Protein AF-A0A699XA05-F1 (afdb_monomer_lite)

Structure (mmCIF, N/CA/C/O backbone):
data_AF-A0A699XA05-F1
#
_entry.id   AF-A0A699XA05-F1
#
loop_
_atom_site.group_PDB
_atom_site.id
_atom_site.type_symbol
_atom_site.label_atom_id
_atom_site.label_alt_id
_atom_site.label_comp_id
_atom_site.label_asym_id
_atom_site.label_entity_id
_atom_site.label_seq_id
_atom_site.pdbx_PDB_ins_code
_atom_site.Cartn_x
_atom_site.Cartn_y
_atom_site.Cartn_z
_atom_site.occupancy
_atom_site.B_iso_or_equiv
_atom_site.auth_seq_id
_atom_site.auth_comp_id
_atom_site.auth_asym_id
_atom_site.auth_atom_id
_atom_site.pdbx_PDB_model_num
ATOM 1 N N . MET A 1 1 ? -7.803 -15.050 -16.511 1.00 47.84 1 MET A N 1
ATOM 2 C CA . MET A 1 1 ? -7.130 -13.784 -16.139 1.00 47.84 1 MET A CA 1
ATOM 3 C C . MET A 1 1 ? -7.032 -13.729 -14.626 1.00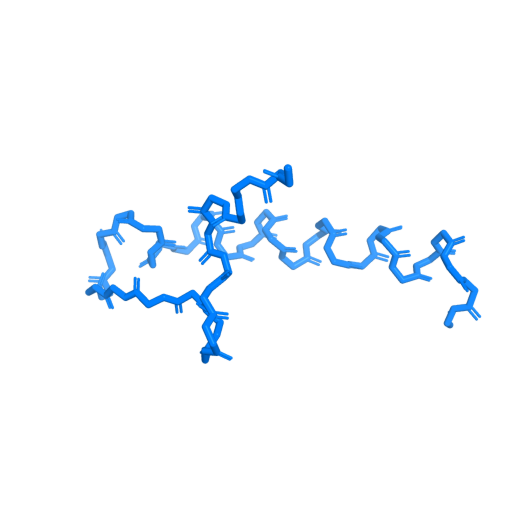 47.84 1 MET A C 1
ATOM 5 O O . MET A 1 1 ? -8.046 -13.928 -13.975 1.00 47.84 1 MET A O 1
ATOM 9 N N . SER A 1 2 ? -5.834 -13.530 -14.071 1.00 52.97 2 SER A N 1
ATOM 10 C CA . SER A 1 2 ? -5.659 -13.378 -12.621 1.00 52.97 2 SER A CA 1
ATOM 11 C C . SER A 1 2 ? -6.440 -12.149 -12.153 1.00 52.97 2 SER A C 1
ATOM 13 O O . SER A 1 2 ? -6.169 -11.033 -12.598 1.00 52.97 2 SER A O 1
ATOM 15 N N . THR A 1 3 ? -7.454 -12.349 -11.315 1.00 61.88 3 THR A N 1
ATOM 16 C CA . THR A 1 3 ? -8.199 -11.257 -10.686 1.00 61.88 3 THR A CA 1
ATOM 17 C C . THR A 1 3 ? -7.226 -10.442 -9.839 1.00 61.88 3 THR A C 1
ATOM 19 O O . THR A 1 3 ? -6.700 -10.946 -8.844 1.00 61.88 3 THR A O 1
ATOM 22 N N . LYS A 1 4 ? -6.955 -9.191 -10.232 1.00 67.31 4 LYS A N 1
ATOM 23 C CA . LYS A 1 4 ? -6.133 -8.270 -9.437 1.00 67.31 4 LYS A CA 1
ATOM 24 C C . LYS A 1 4 ? -6.833 -8.048 -8.092 1.00 67.31 4 LYS A C 1
ATOM 26 O O . LYS A 1 4 ? -7.834 -7.350 -8.018 1.00 67.31 4 LYS A O 1
ATOM 31 N N . LYS A 1 5 ? -6.317 -8.684 -7.036 1.00 76.81 5 LYS A N 1
ATOM 32 C CA . LYS A 1 5 ? -6.964 -8.743 -5.712 1.00 76.81 5 LYS A CA 1
ATOM 33 C C . LYS A 1 5 ? -7.015 -7.391 -4.987 1.00 76.81 5 LYS A C 1
ATOM 35 O O . LYS A 1 5 ? -7.906 -7.181 -4.175 1.00 76.81 5 LYS A O 1
ATOM 40 N N . TYR A 1 6 ? -6.066 -6.493 -5.273 1.00 86.69 6 TYR A N 1
ATOM 41 C CA . TYR A 1 6 ? -5.928 -5.210 -4.565 1.00 86.69 6 TYR A CA 1
ATOM 42 C C . TYR A 1 6 ? -5.875 -3.985 -5.487 1.00 86.69 6 TYR A C 1
ATOM 44 O O . TYR A 1 6 ? -6.329 -2.916 -5.097 1.00 86.69 6 TYR A O 1
ATOM 52 N N . PHE A 1 7 ? -5.336 -4.130 -6.701 1.00 90.62 7 PHE A N 1
ATOM 53 C CA . PHE A 1 7 ? -5.145 -3.022 -7.637 1.00 90.62 7 PHE A CA 1
ATOM 54 C C . PHE A 1 7 ? -6.284 -2.957 -8.659 1.00 90.62 7 PHE A C 1
ATOM 56 O O . PHE A 1 7 ? -6.329 -3.773 -9.584 1.00 90.62 7 PHE A O 1
ATOM 63 N N . GLY A 1 8 ? -7.182 -1.983 -8.487 1.00 87.19 8 GLY A N 1
ATOM 64 C CA . GLY A 1 8 ? -8.200 -1.613 -9.475 1.00 87.19 8 GLY A CA 1
ATOM 65 C C . GLY A 1 8 ? -7.657 -0.645 -10.533 1.00 87.19 8 GLY A C 1
ATOM 66 O O . GLY A 1 8 ? -6.448 -0.565 -10.743 1.00 87.19 8 GLY A O 1
ATOM 67 N N . THR A 1 9 ? -8.546 0.113 -11.183 1.00 88.75 9 THR A N 1
ATOM 68 C CA . THR A 1 9 ? -8.175 1.143 -12.176 1.00 88.75 9 THR A CA 1
ATOM 69 C C . THR A 1 9 ? -7.260 2.209 -11.576 1.00 88.75 9 THR A C 1
ATOM 71 O O . THR A 1 9 ? -6.230 2.540 -12.148 1.00 88.75 9 THR A O 1
ATOM 74 N N . ASP A 1 10 ? -7.608 2.672 -10.377 1.00 87.31 10 ASP A N 1
ATOM 75 C CA . ASP A 1 10 ? -6.961 3.801 -9.706 1.00 87.31 10 ASP A CA 1
ATOM 76 C C . ASP A 1 10 ? -6.127 3.351 -8.494 1.00 87.31 10 ASP A C 1
ATOM 78 O O . ASP A 1 10 ? -6.005 4.057 -7.493 1.00 87.31 10 ASP A O 1
ATOM 82 N N . GLY A 1 11 ? -5.605 2.125 -8.547 1.00 90.94 11 GLY A N 1
ATOM 83 C CA . GLY A 1 11 ? -4.822 1.532 -7.467 1.00 90.94 11 GLY A CA 1
ATOM 84 C C . GLY A 1 11 ? -5.665 0.908 -6.352 1.00 90.94 11 GLY A C 1
ATOM 85 O O . GLY A 1 11 ? -6.694 0.279 -6.611 1.00 90.94 11 GLY A O 1
ATOM 86 N N . ILE A 1 12 ? -5.176 1.020 -5.113 1.00 93.56 12 ILE A N 1
ATOM 87 C CA . ILE A 1 12 ? -5.784 0.434 -3.910 1.00 93.56 12 ILE A CA 1
ATOM 88 C C . ILE A 1 12 ? -6.621 1.508 -3.206 1.00 93.56 12 ILE A C 1
ATOM 90 O O . ILE A 1 12 ? -6.121 2.595 -2.926 1.00 93.56 12 ILE A O 1
ATOM 94 N N . ARG A 1 13 ? -7.888 1.209 -2.896 1.00 92.31 13 ARG A N 1
ATOM 95 C CA . ARG A 1 13 ? -8.832 2.145 -2.260 1.00 92.31 13 ARG A CA 1
ATOM 96 C C . ARG A 1 13 ? -9.493 1.543 -1.024 1.00 92.31 13 ARG A C 1
ATOM 98 O O . ARG A 1 13 ? -9.648 0.330 -0.922 1.00 92.31 13 ARG A O 1
ATOM 105 N N . GLY A 1 14 ? -9.911 2.409 -0.108 1.00 92.25 14 GLY A N 1
ATOM 106 C CA . GLY A 1 14 ? -10.609 2.045 1.122 1.00 92.25 14 GLY A CA 1
ATOM 107 C C . GLY A 1 14 ? -10.555 3.171 2.151 1.00 92.25 14 GLY A C 1
ATOM 108 O O . GLY A 1 14 ? -10.006 4.242 1.890 1.00 92.25 14 GLY A O 1
ATOM 109 N N . ARG A 1 15 ? -11.128 2.935 3.330 1.00 97.00 15 ARG A N 1
ATOM 110 C CA . ARG A 1 15 ? -11.078 3.884 4.448 1.00 97.00 15 ARG A CA 1
ATOM 111 C C . ARG A 1 15 ? -9.762 3.739 5.207 1.00 97.00 15 ARG A C 1
ATOM 113 O O . ARG A 1 15 ? -9.356 2.623 5.514 1.00 97.00 15 ARG A O 1
ATOM 120 N N . VAL A 1 16 ? -9.137 4.8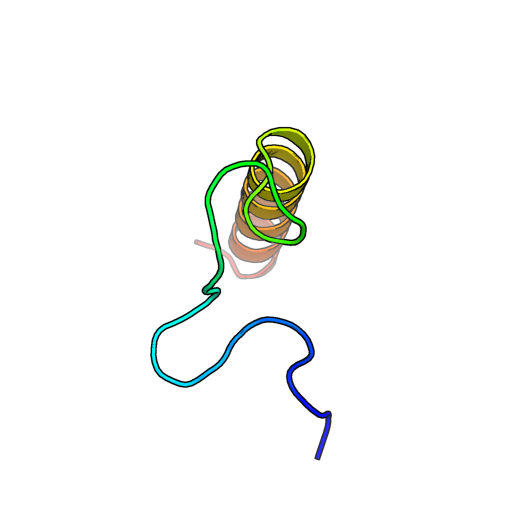61 5.563 1.00 96.44 16 VAL A N 1
ATOM 121 C CA . VAL A 1 16 ? -7.918 4.876 6.388 1.00 96.44 16 VAL A CA 1
ATOM 122 C C . VAL A 1 16 ? -8.149 4.119 7.699 1.00 96.44 16 VAL A C 1
ATOM 124 O O . VAL A 1 16 ? -9.163 4.317 8.366 1.00 96.44 16 VAL A O 1
ATOM 127 N N . GLY A 1 17 ? -7.215 3.237 8.050 1.00 96.88 17 GLY A N 1
ATOM 128 C CA . GLY A 1 17 ? -7.292 2.387 9.239 1.00 96.88 17 GLY A CA 1
ATOM 129 C C . GLY A 1 17 ? -8.078 1.089 9.036 1.00 96.88 17 GLY A C 1
ATOM 130 O O . GLY A 1 17 ? -8.027 0.219 9.900 1.00 96.88 17 GLY A O 1
ATOM 131 N N . GLN A 1 18 ? -8.754 0.910 7.896 1.00 97.44 18 GLN A N 1
ATOM 132 C CA . GLN A 1 18 ? -9.408 -0.344 7.524 1.00 97.44 18 GLN A CA 1
ATOM 133 C C . GLN A 1 18 ? -8.611 -1.046 6.433 1.00 97.44 18 GLN A C 1
ATOM 135 O O . GLN A 1 18 ? -8.121 -0.408 5.506 1.00 97.44 18 GLN A O 1
ATOM 140 N N . PHE A 1 19 ? -8.492 -2.370 6.520 1.00 93.69 19 PHE A N 1
ATOM 141 C CA . PHE A 1 19 ? -7.808 -3.145 5.488 1.00 93.69 19 PHE A CA 1
ATOM 142 C C . PHE A 1 19 ? -8.471 -2.927 4.109 1.00 93.69 19 PHE A C 1
ATOM 144 O O . PHE A 1 19 ? -9.698 -3.011 4.026 1.00 93.69 19 PHE A O 1
ATOM 151 N N . PRO A 1 20 ? -7.704 -2.673 3.026 1.00 92.94 20 PRO A N 1
ATOM 152 C CA . PRO A 1 20 ? -6.235 -2.688 2.936 1.00 92.94 20 PRO A CA 1
ATOM 153 C C . PR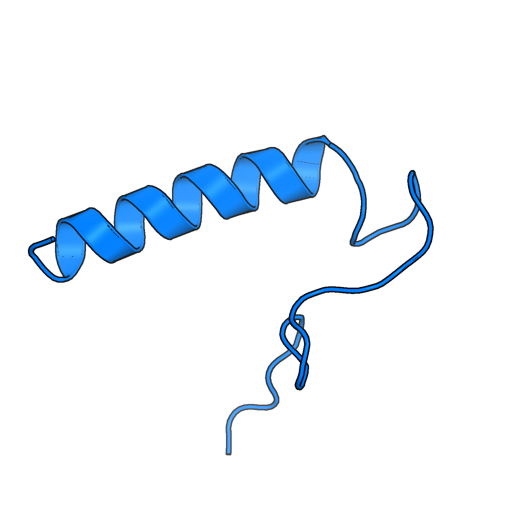O A 1 20 ? -5.523 -1.340 3.196 1.00 92.94 20 PRO A C 1
ATOM 155 O O . PRO A 1 20 ? -4.305 -1.275 3.081 1.00 92.94 20 PRO A O 1
ATOM 158 N N . ILE A 1 21 ? -6.212 -0.256 3.558 1.00 96.44 21 ILE A N 1
ATOM 159 C CA . ILE A 1 21 ? -5.606 1.066 3.829 1.00 96.44 21 ILE A CA 1
ATOM 160 C C . ILE A 1 21 ? -5.127 1.162 5.290 1.00 96.44 21 ILE A C 1
ATOM 162 O O . ILE A 1 21 ? -5.550 2.023 6.065 1.00 96.44 21 ILE A O 1
ATOM 166 N N . THR A 1 22 ? -4.231 0.252 5.682 1.00 97.62 22 THR A N 1
ATOM 167 C CA . THR A 1 22 ? -3.566 0.255 6.996 1.00 97.62 22 THR A CA 1
ATOM 168 C C . THR A 1 22 ? -2.068 0.547 6.855 1.00 97.62 22 THR A C 1
ATOM 170 O O . THR A 1 22 ? -1.473 0.189 5.834 1.00 97.62 22 THR A O 1
ATOM 173 N N . PRO A 1 23 ? -1.418 1.154 7.869 1.00 97.88 23 PRO A N 1
ATOM 174 C CA . PRO A 1 23 ? 0.023 1.414 7.825 1.00 97.88 23 PRO A CA 1
ATOM 175 C C . PRO A 1 23 ? 0.865 0.150 7.599 1.00 97.88 23 PRO A C 1
ATOM 177 O O . PRO A 1 23 ? 1.745 0.148 6.744 1.00 97.88 23 PRO A O 1
ATOM 180 N N . ASP A 1 24 ? 0.552 -0.946 8.299 1.00 97.88 24 ASP A N 1
ATOM 181 C CA . ASP A 1 24 ? 1.246 -2.235 8.147 1.00 97.88 24 ASP A CA 1
ATOM 182 C C . ASP A 1 24 ? 1.177 -2.767 6.706 1.00 97.88 24 ASP A C 1
ATOM 184 O O . ASP A 1 24 ? 2.188 -3.190 6.139 1.00 97.88 24 ASP A O 1
ATOM 188 N N . PHE A 1 25 ? 0.000 -2.688 6.079 1.00 96.44 25 PHE A N 1
ATOM 189 C CA . PHE A 1 25 ? -0.168 -3.119 4.697 1.00 96.44 25 PHE A CA 1
ATOM 190 C C . PHE A 1 25 ? 0.638 -2.245 3.729 1.00 96.44 25 PHE A C 1
ATOM 192 O O . PHE A 1 25 ? 1.319 -2.776 2.853 1.00 96.44 25 PHE A O 1
ATOM 199 N N . MET A 1 26 ? 0.608 -0.920 3.901 1.00 96.25 26 MET A N 1
ATOM 200 C CA . MET A 1 26 ? 1.336 0.010 3.030 1.00 96.25 26 MET A CA 1
ATOM 201 C C . MET A 1 26 ? 2.856 -0.143 3.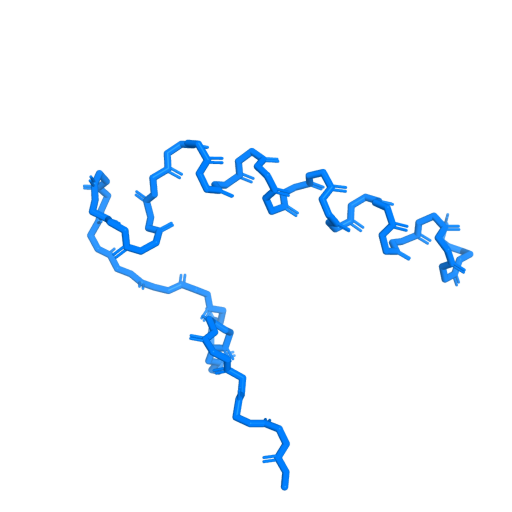152 1.00 96.25 26 MET A C 1
ATOM 203 O O . MET A 1 26 ? 3.550 -0.106 2.137 1.00 96.25 26 MET A O 1
ATOM 207 N N . LEU A 1 27 ? 3.378 -0.396 4.357 1.00 97.88 27 LEU A N 1
ATOM 208 C CA . LEU A 1 27 ? 4.802 -0.687 4.563 1.00 97.88 27 LEU A CA 1
ATOM 209 C C . LEU A 1 27 ? 5.226 -1.970 3.838 1.00 97.88 27 LEU A C 1
ATOM 211 O O . LEU A 1 27 ? 6.218 -1.974 3.104 1.00 97.88 27 LEU A O 1
ATOM 215 N N . LYS A 1 28 ? 4.446 -3.047 3.978 1.00 97.00 28 LYS A N 1
ATOM 216 C CA . LYS A 1 28 ? 4.694 -4.313 3.268 1.00 97.00 28 LYS A CA 1
ATOM 217 C C . LYS A 1 28 ? 4.603 -4.139 1.753 1.00 97.00 28 LYS A C 1
ATOM 219 O O . LYS A 1 28 ? 5.422 -4.699 1.025 1.00 97.00 28 LYS A O 1
ATOM 224 N N . LEU A 1 29 ? 3.644 -3.343 1.280 1.00 95.81 29 LEU A N 1
ATOM 225 C CA . LEU A 1 29 ? 3.483 -3.036 -0.136 1.00 95.81 29 LEU A CA 1
ATOM 226 C C . LEU A 1 29 ? 4.686 -2.270 -0.694 1.00 95.81 29 LEU A C 1
ATOM 228 O O . LEU A 1 29 ? 5.192 -2.641 -1.750 1.00 95.81 29 LEU A O 1
ATOM 232 N N . GLY A 1 30 ? 5.167 -1.246 0.014 1.00 96.31 30 GLY A N 1
ATOM 233 C CA . GLY A 1 30 ? 6.343 -0.471 -0.387 1.00 96.31 30 GLY A CA 1
ATOM 234 C C . GLY A 1 30 ? 7.598 -1.337 -0.497 1.00 96.31 30 GLY A C 1
ATOM 235 O O . GLY A 1 30 ? 8.312 -1.269 -1.497 1.00 96.31 30 GLY A O 1
ATOM 236 N N . TRP A 1 31 ? 7.826 -2.226 0.474 1.00 97.44 31 TRP A N 1
ATOM 237 C CA . TRP A 1 31 ? 8.930 -3.187 0.407 1.00 97.44 31 TRP A CA 1
ATOM 238 C C . TRP A 1 31 ? 8.797 -4.144 -0.785 1.00 97.44 31 TRP A C 1
ATOM 240 O O . TRP A 1 31 ? 9.753 -4.336 -1.537 1.00 97.44 31 TRP A O 1
ATOM 250 N N . ALA A 1 32 ? 7.603 -4.703 -1.006 1.00 95.12 32 ALA A N 1
ATOM 251 C CA . ALA A 1 32 ? 7.344 -5.581 -2.144 1.00 95.12 32 ALA A CA 1
ATOM 252 C C . ALA A 1 32 ? 7.556 -4.863 -3.489 1.00 95.12 32 ALA A C 1
ATOM 254 O O . ALA A 1 32 ? 8.139 -5.446 -4.404 1.00 95.12 32 ALA A O 1
ATOM 255 N N . ALA A 1 33 ? 7.143 -3.597 -3.597 1.00 94.56 33 ALA A N 1
ATOM 256 C CA . ALA A 1 33 ? 7.370 -2.766 -4.776 1.00 94.56 33 ALA A CA 1
ATOM 257 C C . ALA A 1 33 ? 8.868 -2.528 -5.018 1.00 94.56 33 ALA A C 1
ATOM 2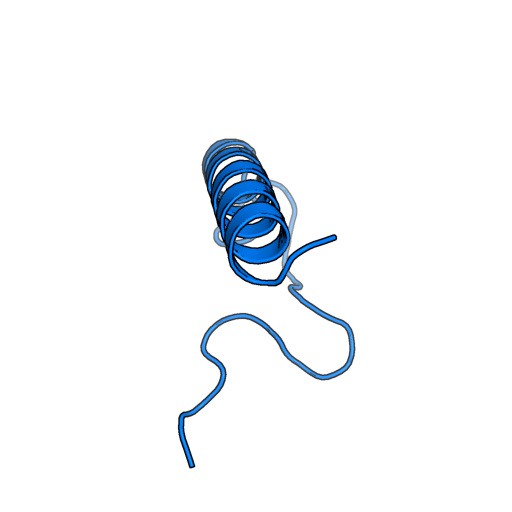59 O O . ALA A 1 33 ? 9.347 -2.759 -6.125 1.00 94.56 33 ALA A O 1
ATOM 260 N N . GLY A 1 34 ? 9.634 -2.172 -3.981 1.00 95.75 34 GLY A N 1
ATOM 261 C CA . GLY A 1 34 ? 11.090 -2.024 -4.083 1.00 95.75 34 GLY A CA 1
ATOM 262 C C . GLY A 1 34 ? 11.784 -3.315 -4.530 1.00 95.75 34 GLY A C 1
ATOM 263 O O . GLY A 1 34 ? 12.639 -3.303 -5.414 1.00 95.75 34 GLY A O 1
ATOM 264 N N . MET A 1 35 ? 11.363 -4.460 -3.989 1.00 96.00 35 MET A N 1
ATOM 265 C CA . MET A 1 35 ? 11.867 -5.772 -4.405 1.00 96.00 35 MET A CA 1
ATOM 266 C C . MET A 1 35 ? 11.518 -6.107 -5.859 1.00 96.00 35 MET A C 1
ATOM 268 O O . MET A 1 35 ? 12.327 -6.738 -6.543 1.00 96.00 35 MET A O 1
ATOM 272 N N . ALA A 1 36 ? 10.337 -5.702 -6.331 1.00 93.19 36 ALA A N 1
ATOM 273 C CA . ALA A 1 36 ? 9.925 -5.878 -7.719 1.00 93.19 36 ALA A CA 1
ATOM 274 C C . ALA A 1 36 ? 10.767 -5.010 -8.663 1.00 93.19 36 ALA A C 1
ATOM 276 O O . ALA A 1 36 ? 11.322 -5.538 -9.624 1.00 93.19 36 ALA A O 1
ATOM 277 N N . PHE A 1 37 ? 10.950 -3.725 -8.347 1.00 94.50 37 PHE A N 1
ATOM 278 C CA . PHE A 1 37 ? 11.776 -2.816 -9.146 1.00 94.50 37 PHE A CA 1
ATOM 279 C C . PHE A 1 37 ? 13.232 -3.272 -9.226 1.00 94.50 37 PHE A C 1
ATOM 281 O O . PHE A 1 37 ? 13.775 -3.375 -10.324 1.00 94.50 37 PHE A O 1
ATOM 288 N N . ARG A 1 38 ? 13.821 -3.692 -8.099 1.00 94.69 38 ARG A N 1
ATOM 289 C CA . ARG A 1 38 ? 15.174 -4.268 -8.073 1.00 94.69 38 ARG A CA 1
ATOM 290 C C . ARG A 1 38 ? 15.313 -5.479 -8.998 1.00 94.69 38 ARG A C 1
ATOM 292 O O . ARG A 1 38 ? 16.345 -5.654 -9.632 1.00 94.69 38 ARG A O 1
ATOM 299 N N . LYS A 1 39 ? 14.299 -6.349 -9.056 1.00 89.06 39 LYS A N 1
ATOM 300 C CA . LYS A 1 39 ? 14.315 -7.536 -9.929 1.00 89.06 39 LYS A CA 1
ATOM 301 C C . LYS A 1 39 ? 14.126 -7.190 -11.407 1.00 89.06 39 LYS A C 1
ATOM 303 O O . LYS A 1 39 ? 14.607 -7.938 -12.249 1.00 89.06 39 LYS A O 1
ATOM 308 N N . MET A 1 40 ? 13.413 -6.108 -11.712 1.00 82.62 40 MET A N 1
ATOM 309 C CA . MET A 1 40 ? 13.117 -5.678 -13.083 1.00 82.62 40 MET A CA 1
ATOM 310 C C . MET A 1 40 ? 14.169 -4.713 -13.657 1.00 82.62 40 MET A C 1
ATOM 312 O O . MET A 1 40 ?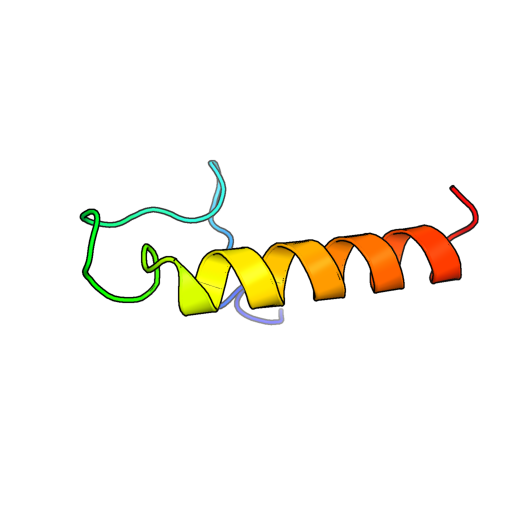 14.042 -4.325 -14.813 1.00 82.62 40 MET A O 1
ATOM 316 N N . GLY A 1 41 ? 15.223 -4.383 -12.898 1.00 68.31 41 GLY A N 1
ATOM 317 C CA . GLY A 1 41 ? 16.363 -3.596 -13.379 1.00 68.31 41 GLY A CA 1
ATOM 318 C C . GLY A 1 41 ? 16.103 -2.091 -13.483 1.00 68.31 41 GLY A C 1
ATOM 319 O O . GLY A 1 41 ? 16.627 -1.463 -14.398 1.00 68.31 41 GLY A O 1
ATOM 320 N N . ALA A 1 42 ? 15.278 -1.539 -12.587 1.00 54.62 42 ALA A N 1
ATOM 321 C CA . ALA A 1 42 ? 15.143 -0.091 -12.413 1.00 54.62 42 ALA A CA 1
ATOM 322 C C . ALA A 1 42 ? 16.289 0.491 -11.571 1.00 54.62 42 ALA A C 1
ATOM 324 O O . ALA A 1 42 ? 16.743 -0.215 -10.637 1.00 54.62 42 ALA A O 1
#

Sequence (42 aa):
MSTKKYFGTDGIRGRVGQFPITPDFMLKLGWAAGMAFRKMGA

Radius of gyration: 11.98 Å; chains: 1; bounding box: 27×19×25 Å

Foldseek 3Di:
DPDPPAQDPPGGDDDCPDPPNDPVNVVVVVVVVVVVCVVVPD

Secondary structure (DSSP, 8-state):
----SS-BTTB----TTSTTSSHHHHHHHHHHHHHHHHHHT-

InterPro domains:
  IPR005844 Alpha-D-phosphohexomutase, alpha/beta/alpha domain I [PF02878] (5-39)
  IPR016055 Alpha-D-phosphohexomutase, alpha/beta/alpha I/II/III [SSF53738] (3-41)

Organism: Tanacetum cinerariifolium (NCBI:txid118510)

pLDDT: mean 88.48, std 13.17, range [47.84, 97.88]